Protein AF-A0A7C4RJ41-F1 (afdb_monomer)

Secondary structure (DSSP, 8-state):
---------PPPHHHHHHH-GGGGT-SSHHHHHHHHHHHHHHHHHHHHHTSTT-----EEEEEE-SSSEEEEEE--S----GGG--

Structure (mmCIF, N/CA/C/O backbone):
data_AF-A0A7C4RJ41-F1
#
_entry.id   AF-A0A7C4RJ41-F1
#
loop_
_atom_site.group_PDB
_atom_site.id
_atom_site.type_symbol
_atom_site.label_atom_id
_atom_site.label_alt_id
_atom_site.label_comp_id
_atom_site.label_asym_id
_atom_site.label_entity_id
_atom_site.label_seq_id
_atom_site.pdbx_PDB_ins_code
_atom_site.Cartn_x
_atom_site.Cartn_y
_atom_site.Cartn_z
_atom_site.occupancy
_atom_site.B_iso_or_equiv
_atom_site.auth_seq_id
_atom_site.auth_comp_id
_atom_site.auth_asym_id
_atom_site.auth_atom_id
_atom_site.pdbx_PDB_model_num
ATOM 1 N N . MET A 1 1 ? 12.516 8.394 50.326 1.00 53.31 1 MET A N 1
ATOM 2 C CA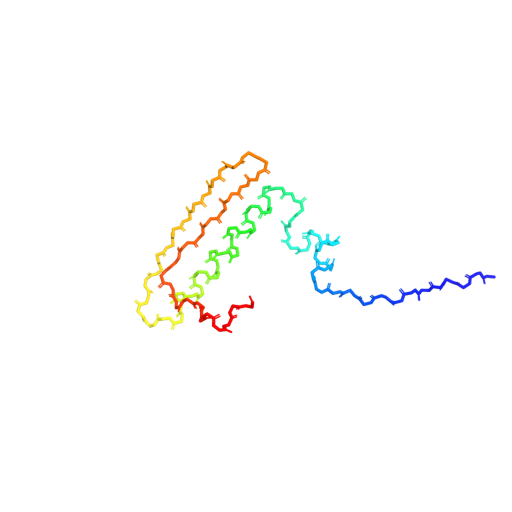 . MET A 1 1 ? 12.123 8.783 48.958 1.00 53.31 1 MET A CA 1
ATOM 3 C C . MET A 1 1 ? 12.429 7.582 48.095 1.00 53.31 1 MET A C 1
ATOM 5 O O . MET A 1 1 ? 13.571 7.151 48.094 1.00 53.31 1 MET A O 1
ATOM 9 N N . GLU A 1 2 ? 11.403 6.959 47.532 1.00 60.94 2 GLU A N 1
ATOM 10 C CA . GLU A 1 2 ? 11.536 5.731 46.747 1.00 60.94 2 GLU A CA 1
ATOM 11 C C . GLU A 1 2 ? 12.064 6.106 45.359 1.00 60.94 2 GLU A C 1
ATOM 13 O O . GLU A 1 2 ? 11.449 6.910 44.657 1.00 60.94 2 GLU A O 1
ATOM 18 N N . GLU A 1 3 ? 13.257 5.621 45.012 1.00 62.22 3 GLU A N 1
ATOM 19 C CA . GLU A 1 3 ? 13.854 5.869 43.703 1.00 62.22 3 GLU A CA 1
ATOM 20 C C . GLU A 1 3 ? 13.017 5.160 42.637 1.00 62.22 3 GLU A C 1
ATOM 22 O O . GLU A 1 3 ? 12.877 3.935 42.640 1.00 62.22 3 GLU A O 1
ATOM 27 N N . ALA A 1 4 ? 12.435 5.937 41.722 1.00 63.97 4 ALA A N 1
ATOM 28 C CA . ALA A 1 4 ? 11.733 5.395 40.573 1.00 63.97 4 ALA A CA 1
ATOM 29 C C . ALA A 1 4 ? 12.730 4.601 39.719 1.00 63.97 4 ALA A C 1
ATOM 31 O O . ALA A 1 4 ? 13.615 5.163 39.075 1.00 63.97 4 ALA A O 1
ATOM 32 N N . ASN A 1 5 ? 12.591 3.278 39.735 1.00 69.25 5 ASN A N 1
ATOM 33 C CA . ASN A 1 5 ? 13.414 2.365 38.958 1.00 69.25 5 ASN A CA 1
ATOM 34 C C . ASN A 1 5 ? 12.989 2.446 37.480 1.00 69.25 5 ASN A C 1
ATOM 36 O O . ASN A 1 5 ? 12.111 1.711 37.022 1.00 69.25 5 ASN A O 1
ATOM 40 N N . VAL A 1 6 ? 13.548 3.416 36.750 1.00 75.38 6 VAL A N 1
ATOM 41 C CA . VAL A 1 6 ? 13.263 3.622 35.326 1.00 75.38 6 VAL A CA 1
ATOM 42 C C . VAL A 1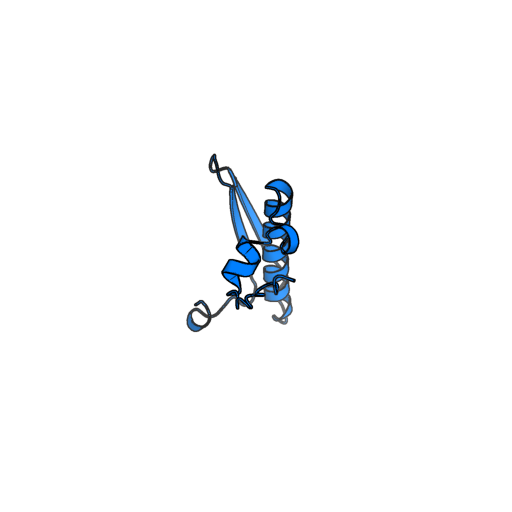 6 ? 13.960 2.524 34.527 1.00 75.38 6 VAL A C 1
ATOM 44 O O . VAL A 1 6 ? 15.184 2.486 34.427 1.00 75.38 6 VAL A O 1
ATOM 47 N N . ARG A 1 7 ? 13.171 1.616 33.947 1.00 73.25 7 ARG A N 1
ATOM 48 C CA . ARG A 1 7 ? 13.672 0.583 33.036 1.00 73.25 7 ARG A CA 1
ATOM 49 C C . ARG A 1 7 ? 13.682 1.113 31.608 1.00 73.25 7 ARG A C 1
ATOM 51 O O . ARG A 1 7 ? 12.628 1.420 31.057 1.00 73.25 7 ARG A O 1
ATOM 58 N N . PHE A 1 8 ? 14.864 1.168 31.007 1.00 75.00 8 PHE A N 1
ATOM 59 C CA . PHE A 1 8 ? 15.018 1.407 29.577 1.00 75.00 8 PHE A CA 1
ATOM 60 C C . PHE A 1 8 ? 14.789 0.088 28.839 1.00 75.00 8 PHE A C 1
ATOM 62 O O . PHE A 1 8 ? 15.478 -0.898 29.095 1.00 75.00 8 PHE A O 1
ATOM 69 N N . LEU A 1 9 ? 13.781 0.061 27.971 1.00 76.62 9 LEU A N 1
ATOM 70 C CA . LEU A 1 9 ? 13.453 -1.083 27.127 1.00 76.62 9 LEU A CA 1
ATOM 71 C C . LEU A 1 9 ? 13.666 -0.671 25.674 1.00 76.62 9 LEU A C 1
ATOM 73 O O . LEU A 1 9 ? 13.084 0.314 25.221 1.00 76.62 9 LEU A O 1
ATOM 77 N N . GLU A 1 10 ? 14.493 -1.423 24.959 1.00 81.06 10 GLU A N 1
ATOM 78 C CA . GLU A 1 10 ? 14.633 -1.281 23.515 1.00 81.06 10 GLU A CA 1
ATOM 79 C C . GLU A 1 10 ? 13.488 -2.047 22.846 1.00 81.06 10 GLU A C 1
ATOM 81 O O . GLU A 1 10 ? 13.273 -3.228 23.122 1.00 81.06 10 GLU A O 1
ATOM 86 N N . LEU A 1 11 ? 12.701 -1.354 22.024 1.00 79.75 11 LEU A N 1
ATOM 87 C CA . LEU A 1 11 ? 11.568 -1.942 21.314 1.00 79.75 11 LEU A CA 1
ATOM 88 C C . LEU A 1 11 ? 11.953 -2.166 19.856 1.00 79.75 11 LEU A C 1
ATOM 90 O O . LEU A 1 11 ? 12.455 -1.255 19.198 1.00 79.75 11 LEU A O 1
ATOM 94 N N . GLY A 1 12 ? 11.654 -3.355 19.336 1.00 86.19 12 GLY A N 1
ATOM 95 C CA . GLY A 1 12 ? 11.777 -3.622 17.907 1.00 86.19 12 GLY A CA 1
ATOM 96 C C . GLY A 1 12 ? 10.802 -2.765 17.095 1.00 86.19 12 GLY A C 1
ATOM 97 O O . GLY A 1 12 ? 9.713 -2.427 17.566 1.00 86.19 12 GLY A O 1
ATOM 98 N N . VAL A 1 13 ? 11.164 -2.452 15.847 1.00 82.81 13 VAL A N 1
ATOM 99 C CA . VAL A 1 13 ? 10.342 -1.622 14.945 1.00 82.81 13 VAL A CA 1
ATOM 100 C C . VAL A 1 13 ? 8.890 -2.129 14.835 1.00 82.81 13 VAL A C 1
ATOM 102 O O . VAL A 1 13 ? 7.978 -1.321 15.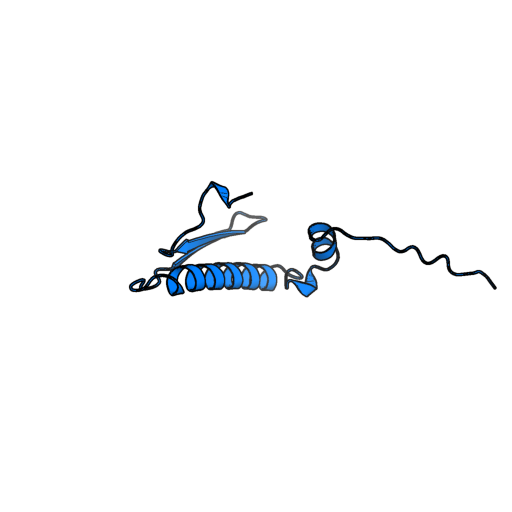022 1.00 82.81 13 VAL A O 1
ATOM 105 N N . PRO A 1 14 ? 8.613 -3.438 14.643 1.00 83.38 14 PRO A N 1
ATOM 106 C CA . PRO A 1 14 ? 7.233 -3.925 14.576 1.00 83.38 14 PRO A CA 1
ATOM 107 C C . PRO A 1 14 ? 6.465 -3.731 15.890 1.00 83.38 14 PRO A C 1
ATOM 109 O O . PRO A 1 14 ? 5.297 -3.339 15.881 1.00 83.38 14 PRO A O 1
ATOM 112 N N . GLU A 1 15 ? 7.121 -3.966 17.029 1.00 85.06 15 GLU A N 1
ATOM 113 C CA . GLU A 1 15 ? 6.515 -3.816 18.356 1.00 85.06 15 GLU A CA 1
ATOM 114 C C . GLU A 1 15 ? 6.182 -2.348 18.652 1.00 85.06 15 GLU A C 1
ATOM 116 O O . GLU A 1 15 ? 5.126 -2.042 19.213 1.00 85.06 15 GLU A O 1
ATOM 121 N N . HIS A 1 16 ? 7.040 -1.426 18.211 1.00 85.56 16 HIS A N 1
ATOM 122 C CA . HIS A 1 16 ? 6.799 0.004 18.331 1.00 85.56 16 HIS A CA 1
ATOM 123 C C . HIS A 1 16 ? 5.503 0.424 17.619 1.00 85.56 16 HIS A C 1
ATOM 125 O O . HIS A 1 16 ? 4.658 1.083 18.232 1.00 85.56 16 HIS A O 1
ATOM 131 N N . PHE A 1 17 ? 5.297 -0.004 16.369 1.00 83.62 17 PHE A N 1
ATOM 132 C CA . PHE A 1 17 ? 4.084 0.321 15.606 1.00 83.62 17 PHE A CA 1
ATOM 133 C C . PHE A 1 17 ? 2.831 -0.388 16.127 1.00 83.62 17 PHE A C 1
ATOM 135 O O . PHE A 1 17 ? 1.749 0.202 16.130 1.00 83.62 17 PHE A O 1
ATOM 142 N N . GLN A 1 18 ? 2.957 -1.620 16.630 1.00 82.94 18 GLN A N 1
ATOM 143 C CA . GLN A 1 18 ? 1.834 -2.320 17.261 1.00 82.94 18 GLN A CA 1
ATOM 144 C C . GLN A 1 18 ? 1.326 -1.589 18.507 1.00 82.94 18 GLN A C 1
ATOM 146 O O . GLN A 1 18 ? 0.112 -1.497 18.708 1.00 82.94 18 GLN A O 1
ATOM 151 N N . ARG A 1 19 ? 2.241 -1.044 19.322 1.00 84.12 19 ARG A N 1
ATOM 152 C CA . ARG A 1 19 ? 1.897 -0.259 20.517 1.00 84.12 19 ARG A CA 1
ATOM 153 C C . ARG A 1 19 ? 1.377 1.142 20.179 1.00 84.12 19 ARG A C 1
ATOM 155 O O . ARG A 1 19 ? 0.561 1.668 20.929 1.00 84.12 19 ARG A O 1
ATOM 162 N N . HIS A 1 20 ? 1.783 1.720 19.046 1.00 84.56 20 HIS A N 1
ATOM 163 C CA . HIS A 1 20 ? 1.481 3.109 18.679 1.00 84.56 20 HIS A CA 1
ATOM 164 C C . HIS A 1 20 ? 0.829 3.243 17.293 1.00 84.56 20 HIS A C 1
ATOM 166 O O . HIS A 1 20 ? 1.274 4.019 16.448 1.00 84.56 20 HIS A O 1
ATOM 172 N N . LYS A 1 21 ? -0.281 2.530 17.062 1.00 83.38 21 LYS A N 1
ATOM 173 C CA . LYS A 1 21 ? -0.991 2.494 15.764 1.00 83.38 21 LYS A CA 1
ATOM 174 C C . LYS A 1 21 ? -1.360 3.867 15.187 1.00 83.38 21 LYS A C 1
ATOM 176 O O . LYS A 1 21 ? -1.406 4.029 13.972 1.00 83.38 21 LYS A O 1
ATOM 181 N N . GLN A 1 22 ? -1.608 4.856 16.046 1.00 83.62 22 GLN A N 1
ATOM 182 C CA . GLN A 1 22 ? -1.948 6.225 15.641 1.00 83.62 22 GLN A CA 1
ATOM 183 C C . GLN A 1 22 ? -0.838 6.903 14.830 1.00 83.62 22 GLN A C 1
ATOM 185 O O . GLN A 1 22 ? -1.153 7.659 13.913 1.00 83.62 22 GLN A O 1
ATOM 190 N N . LEU A 1 23 ? 0.435 6.604 15.126 1.00 84.06 23 LEU A N 1
ATOM 191 C CA . LEU A 1 23 ? 1.584 7.188 14.423 1.00 84.06 23 LEU A CA 1
ATOM 192 C C . LEU A 1 23 ? 1.601 6.809 12.939 1.00 84.06 23 LEU A C 1
ATOM 194 O O . LEU A 1 23 ? 2.002 7.615 12.110 1.00 84.06 23 LEU A O 1
ATOM 198 N N . ALA A 1 24 ? 1.110 5.613 12.611 1.00 81.00 24 ALA A N 1
ATOM 199 C CA . ALA A 1 24 ? 0.996 5.112 11.244 1.00 81.00 24 ALA A CA 1
ATOM 200 C C . ALA A 1 24 ? -0.416 5.289 10.652 1.00 81.00 24 ALA A C 1
ATOM 202 O O . ALA A 1 24 ? -0.723 4.714 9.617 1.00 81.00 24 ALA A O 1
ATOM 203 N N . GLY A 1 25 ? -1.317 6.020 11.322 1.00 82.25 25 GLY A N 1
ATOM 204 C CA . GLY A 1 25 ? -2.694 6.206 10.847 1.00 82.25 25 GLY A CA 1
ATOM 205 C C . GLY A 1 25 ? -3.575 4.947 10.878 1.00 82.25 25 GLY A C 1
ATOM 206 O O . GLY A 1 25 ? -4.600 4.903 10.202 1.00 82.25 25 GLY A O 1
ATOM 207 N N . LEU A 1 26 ? -3.212 3.940 11.680 1.00 87.56 26 LEU A N 1
ATOM 208 C CA . LEU A 1 26 ? -3.899 2.642 11.776 1.00 87.56 26 LEU A CA 1
ATOM 209 C C . LEU A 1 26 ? -4.861 2.559 12.976 1.00 87.56 26 LEU A C 1
ATOM 211 O O . LEU A 1 26 ? -5.149 1.479 13.494 1.00 87.56 26 LEU A O 1
ATOM 215 N N . ASP A 1 27 ? -5.315 3.707 13.476 1.00 86.00 27 ASP A N 1
ATOM 216 C CA . ASP A 1 27 ? -6.077 3.829 14.721 1.00 86.00 27 ASP A CA 1
ATOM 217 C C . ASP A 1 27 ? -7.577 3.539 14.586 1.00 86.00 27 ASP A C 1
ATOM 219 O O . ASP A 1 27 ? -8.222 3.192 15.574 1.00 86.00 27 ASP A O 1
ATOM 223 N N . ASN A 1 28 ? -8.130 3.619 13.374 1.00 90.00 28 ASN A N 1
ATOM 224 C CA . ASN A 1 28 ? -9.507 3.222 13.087 1.00 90.00 28 ASN A CA 1
ATOM 225 C C . ASN A 1 28 ? -9.628 2.605 11.681 1.00 90.00 28 ASN A C 1
ATOM 227 O O . ASN A 1 28 ? -8.817 2.933 10.817 1.00 90.00 28 ASN A O 1
ATOM 231 N N . PRO A 1 29 ? -10.634 1.747 11.415 1.00 87.75 29 PRO A N 1
ATOM 232 C CA . PRO A 1 29 ? -10.716 0.999 10.158 1.00 87.75 29 PRO A CA 1
ATOM 233 C C . PRO A 1 29 ? -10.786 1.870 8.899 1.00 87.75 29 PRO A C 1
ATOM 235 O O . PRO A 1 29 ? -10.177 1.529 7.890 1.00 87.75 29 PRO A O 1
ATOM 238 N N . ALA A 1 30 ? -11.493 3.003 8.954 1.00 90.12 30 ALA A N 1
ATOM 239 C CA . ALA A 1 30 ? -11.637 3.893 7.803 1.00 90.12 30 ALA A CA 1
ATOM 240 C C . ALA A 1 30 ? -10.305 4.572 7.452 1.00 90.12 30 ALA A C 1
ATOM 242 O O . ALA A 1 30 ? -9.868 4.537 6.303 1.00 90.12 30 ALA A O 1
ATOM 243 N N . LYS A 1 31 ? -9.626 5.138 8.455 1.00 92.44 31 LYS A N 1
ATOM 244 C CA . LYS A 1 31 ? -8.316 5.773 8.274 1.00 92.44 31 LYS A CA 1
ATOM 245 C C . LYS A 1 31 ? -7.222 4.758 7.952 1.00 92.44 31 LYS A C 1
ATOM 247 O O . LYS A 1 31 ? -6.364 5.061 7.130 1.00 92.44 31 LYS A O 1
ATOM 252 N N . ALA A 1 32 ? -7.288 3.561 8.532 1.00 92.50 32 ALA A N 1
ATOM 253 C CA . ALA A 1 32 ? -6.383 2.467 8.206 1.00 92.50 32 ALA A CA 1
ATOM 254 C C . ALA A 1 32 ? -6.531 2.071 6.732 1.00 92.50 32 ALA A C 1
ATOM 256 O O . ALA A 1 32 ? -5.537 2.044 6.021 1.00 92.50 32 ALA A O 1
ATOM 257 N N . GLY A 1 33 ? -7.765 1.870 6.251 1.00 94.19 33 GLY A N 1
ATOM 258 C CA . GLY A 1 33 ? -8.027 1.570 4.842 1.00 94.19 33 GLY A CA 1
ATOM 259 C C . GLY A 1 33 ? -7.539 2.672 3.898 1.00 94.19 33 GLY A C 1
ATOM 260 O O . GLY A 1 33 ? -6.846 2.376 2.928 1.00 94.19 33 GLY A O 1
ATOM 261 N N . TYR A 1 34 ? -7.833 3.941 4.210 1.00 94.44 34 TYR A N 1
ATOM 262 C CA . TYR A 1 34 ? -7.319 5.087 3.449 1.00 94.44 34 TYR A CA 1
ATOM 263 C C . TYR A 1 34 ? -5.788 5.110 3.412 1.00 94.44 34 TYR A C 1
ATOM 265 O O . TYR A 1 34 ? -5.209 5.226 2.337 1.00 94.44 34 TYR A O 1
ATOM 273 N N . THR A 1 35 ? -5.142 4.969 4.573 1.00 95.25 35 THR A N 1
ATOM 274 C CA . THR A 1 35 ? -3.678 4.980 4.680 1.00 95.25 35 THR A CA 1
ATOM 275 C C . THR A 1 35 ? -3.082 3.836 3.868 1.00 95.25 35 THR A C 1
ATOM 277 O O . THR A 1 35 ? -2.214 4.078 3.047 1.00 95.25 35 THR A O 1
ATOM 280 N N . THR A 1 36 ? -3.601 2.613 4.001 1.00 95.75 36 THR A N 1
ATOM 281 C CA . THR A 1 36 ? -3.127 1.460 3.224 1.00 95.75 36 THR A CA 1
ATOM 282 C C . THR A 1 36 ? -3.218 1.700 1.719 1.00 95.75 36 THR A C 1
ATOM 284 O O . THR A 1 36 ? -2.248 1.447 1.014 1.00 95.75 36 THR A O 1
ATOM 287 N N . ILE A 1 37 ? -4.349 2.203 1.216 1.00 97.19 37 ILE A N 1
ATOM 288 C CA . ILE A 1 37 ? -4.495 2.485 -0.220 1.00 97.19 37 ILE A CA 1
ATOM 289 C C . ILE A 1 37 ? -3.531 3.592 -0.650 1.00 97.19 37 ILE A C 1
ATOM 291 O O . ILE A 1 37 ? -2.878 3.441 -1.677 1.00 97.19 37 ILE A O 1
ATOM 295 N N . ARG A 1 38 ? -3.421 4.679 0.126 1.00 97.00 38 ARG A N 1
ATOM 296 C CA . ARG A 1 38 ? -2.530 5.801 -0.188 1.00 97.00 38 ARG A CA 1
ATOM 297 C C . ARG A 1 38 ? -1.083 5.335 -0.335 1.00 97.00 38 ARG A C 1
ATOM 299 O O . ARG A 1 38 ? -0.504 5.566 -1.385 1.00 97.00 38 ARG A O 1
ATOM 306 N N . GLU A 1 39 ? -0.550 4.636 0.663 1.00 97.00 39 GLU A N 1
ATOM 307 C CA . GLU A 1 39 ? 0.851 4.188 0.662 1.00 97.00 39 GLU A CA 1
ATOM 308 C C . GLU A 1 39 ? 1.130 3.207 -0.490 1.00 97.00 39 GLU A C 1
ATOM 310 O O . GLU A 1 39 ? 2.166 3.282 -1.142 1.00 97.00 39 GLU A O 1
ATOM 315 N N . LEU A 1 40 ? 0.192 2.296 -0.789 1.00 97.25 40 LEU A N 1
ATOM 316 C CA . LEU A 1 40 ? 0.338 1.376 -1.923 1.00 97.25 40 LEU A CA 1
ATOM 317 C C . LEU A 1 40 ? 0.340 2.114 -3.269 1.00 97.25 40 LEU A C 1
ATOM 319 O O . LEU A 1 40 ? 1.105 1.753 -4.159 1.00 97.25 40 LEU A O 1
ATOM 323 N N . VAL A 1 41 ? -0.503 3.138 -3.424 1.00 97.31 41 VAL A N 1
ATOM 324 C CA . VAL A 1 41 ? -0.561 3.951 -4.648 1.00 97.31 41 VAL A CA 1
ATOM 325 C C . VAL A 1 41 ? 0.667 4.853 -4.780 1.00 97.31 41 VAL A C 1
ATOM 327 O O . VAL A 1 41 ? 1.183 4.983 -5.884 1.00 97.31 41 VAL A O 1
ATOM 330 N N . GLU A 1 42 ? 1.150 5.448 -3.687 1.00 96.88 42 GLU A N 1
ATOM 331 C CA . GLU A 1 42 ? 2.394 6.232 -3.664 1.00 96.88 42 GLU A CA 1
ATOM 332 C C . GLU A 1 42 ? 3.574 5.363 -4.123 1.00 96.88 42 GLU A C 1
ATOM 334 O O . GLU A 1 42 ? 4.248 5.716 -5.087 1.00 96.88 42 GLU A O 1
ATOM 339 N N . ASN A 1 43 ? 3.718 4.156 -3.564 1.00 95.50 43 ASN A N 1
ATOM 340 C CA . ASN A 1 43 ? 4.750 3.206 -3.989 1.00 95.50 43 ASN A CA 1
ATOM 341 C C . ASN A 1 43 ? 4.621 2.791 -5.466 1.00 95.50 43 ASN A C 1
ATOM 343 O O . ASN A 1 43 ? 5.623 2.684 -6.170 1.00 95.50 43 ASN A O 1
ATOM 347 N N . ALA A 1 44 ? 3.398 2.559 -5.951 1.00 95.81 44 ALA A N 1
ATOM 348 C CA . ALA A 1 44 ? 3.148 2.235 -7.356 1.00 95.81 44 ALA A CA 1
ATOM 349 C C . ALA A 1 44 ? 3.545 3.384 -8.302 1.00 95.81 44 ALA A C 1
ATOM 351 O O . ALA A 1 44 ? 4.111 3.151 -9.373 1.00 95.81 44 ALA A O 1
ATOM 352 N N . LEU A 1 45 ? 3.262 4.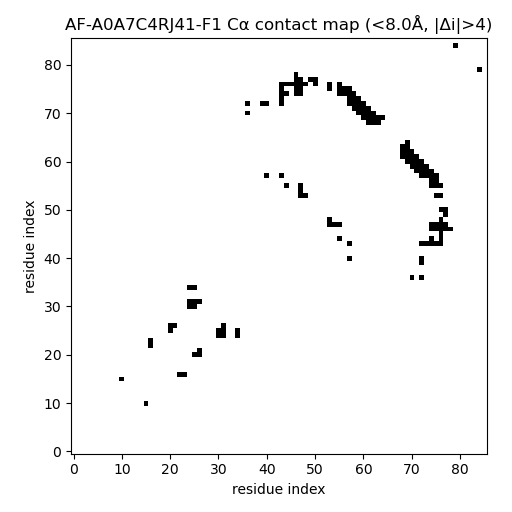632 -7.914 1.00 95.62 45 LEU A N 1
ATOM 353 C CA . LEU A 1 45 ? 3.635 5.821 -8.682 1.00 95.62 45 LEU A CA 1
ATOM 354 C C . LEU A 1 45 ? 5.154 6.025 -8.704 1.00 95.62 45 LEU A C 1
ATOM 356 O O . LEU A 1 45 ? 5.709 6.224 -9.787 1.00 95.62 45 LEU A O 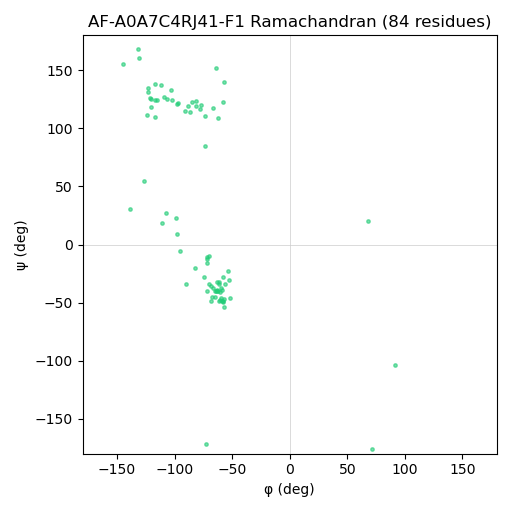1
ATOM 360 N N . ASP A 1 46 ? 5.823 5.884 -7.560 1.00 94.81 46 ASP A N 1
ATOM 361 C CA . ASP A 1 46 ? 7.289 5.924 -7.461 1.00 94.81 46 ASP A CA 1
ATOM 362 C C . ASP A 1 46 ? 7.925 4.823 -8.331 1.00 94.81 46 ASP A C 1
ATOM 364 O O . ASP A 1 46 ? 8.904 5.049 -9.051 1.00 94.81 46 ASP A O 1
ATOM 368 N N . GLY A 1 47 ? 7.299 3.641 -8.350 1.00 93.25 47 GLY A N 1
ATOM 369 C CA . GLY A 1 47 ? 7.637 2.521 -9.228 1.00 93.25 47 GLY A CA 1
ATOM 370 C C . GLY A 1 47 ? 7.571 2.851 -10.722 1.00 93.25 47 GLY A C 1
ATOM 371 O O . GLY A 1 47 ? 8.287 2.262 -11.535 1.00 93.25 47 GLY A O 1
ATOM 372 N N . CYS A 1 48 ? 6.740 3.810 -11.116 1.00 93.94 48 CYS A N 1
ATOM 373 C CA . CYS A 1 48 ? 6.632 4.246 -12.503 1.00 93.94 48 CYS A CA 1
ATOM 374 C C . CYS A 1 48 ? 7.599 5.392 -12.833 1.00 93.94 48 CYS A C 1
ATOM 376 O O . CYS A 1 48 ? 8.118 5.438 -13.949 1.00 93.94 48 CYS A O 1
ATOM 378 N N . GLU A 1 49 ? 7.871 6.297 -11.888 1.00 92.31 49 GLU A N 1
ATOM 379 C CA . GLU A 1 49 ? 8.691 7.499 -12.114 1.00 92.31 49 GLU A CA 1
ATOM 380 C C . GLU A 1 49 ? 10.133 7.174 -12.541 1.00 92.31 49 GLU A C 1
ATOM 382 O O . GLU A 1 49 ? 10.728 7.881 -13.357 1.00 92.31 49 GLU A O 1
ATOM 387 N N . LEU A 1 50 ? 10.689 6.058 -12.062 1.00 85.88 50 LEU A N 1
ATOM 388 C CA . LEU A 1 50 ? 12.054 5.638 -12.404 1.00 85.88 50 LEU A CA 1
ATOM 389 C C . LEU A 1 50 ? 12.209 5.137 -13.853 1.00 85.88 50 LEU A C 1
ATOM 391 O O . LEU A 1 50 ? 13.332 4.983 -14.347 1.00 85.88 50 LEU A O 1
ATOM 395 N N . LEU A 1 51 ? 11.106 4.896 -14.565 1.00 88.00 51 LEU A N 1
ATOM 396 C CA . LEU A 1 51 ? 11.105 4.397 -15.936 1.00 88.00 51 LEU A CA 1
ATOM 397 C C . LEU A 1 51 ? 10.935 5.549 -16.938 1.00 88.00 51 LEU A C 1
ATOM 399 O O . LEU A 1 51 ? 9.907 6.216 -16.980 1.00 88.00 51 LEU A O 1
ATOM 403 N N . ARG A 1 52 ? 11.908 5.723 -17.847 1.00 81.31 52 ARG A N 1
ATOM 404 C CA . ARG A 1 52 ? 11.940 6.836 -18.827 1.00 81.31 52 ARG A CA 1
ATOM 405 C C . ARG A 1 52 ? 10.684 7.005 -19.697 1.00 81.31 52 ARG A C 1
ATOM 407 O O . ARG A 1 52 ? 10.493 8.090 -20.228 1.00 81.31 52 ARG A O 1
ATOM 414 N N . ASN A 1 53 ? 9.882 5.957 -19.886 1.00 84.94 53 ASN A N 1
ATOM 415 C CA . ASN A 1 53 ? 8.678 5.966 -20.725 1.00 84.94 53 ASN A CA 1
ATOM 416 C C . ASN A 1 53 ? 7.505 5.209 -20.074 1.00 84.94 53 ASN A C 1
ATOM 418 O O . ASN A 1 53 ? 6.698 4.609 -20.785 1.00 84.94 53 ASN A O 1
ATOM 422 N N . CYS A 1 54 ? 7.414 5.185 -18.741 1.00 89.19 54 CYS A N 1
ATOM 423 C CA . CYS A 1 54 ? 6.252 4.587 -18.089 1.00 89.19 54 CYS A CA 1
ATOM 424 C C . CYS A 1 54 ? 5.112 5.602 -17.987 1.00 89.19 54 CYS A C 1
ATOM 426 O O . CYS A 1 54 ? 5.258 6.675 -17.404 1.00 89.19 54 CYS A O 1
ATOM 428 N N . ARG A 1 55 ? 3.959 5.251 -18.560 1.00 94.00 55 ARG A N 1
ATOM 429 C CA . ARG A 1 55 ? 2.687 5.885 -18.223 1.00 94.00 55 ARG A CA 1
ATOM 430 C C . ARG A 1 55 ? 2.081 5.054 -17.090 1.00 94.00 55 ARG A C 1
ATOM 432 O O . ARG A 1 55 ? 1.751 3.902 -17.368 1.00 94.00 55 ARG A O 1
ATOM 439 N N . PRO A 1 56 ? 1.917 5.605 -15.873 1.00 95.19 56 PRO A N 1
ATOM 440 C CA . PRO A 1 56 ? 1.381 4.838 -14.759 1.00 95.19 56 PRO A CA 1
ATOM 441 C C . PRO A 1 56 ? -0.008 4.284 -15.082 1.00 95.19 56 PRO A C 1
ATOM 443 O O . PRO A 1 56 ? -0.933 5.038 -15.402 1.00 95.19 56 PRO A O 1
ATOM 446 N N . GLU A 1 57 ? -0.142 2.968 -14.993 1.00 96.19 57 GLU A N 1
ATOM 447 C CA . GLU A 1 57 ? -1.407 2.244 -15.035 1.00 96.19 57 GLU A CA 1
ATOM 448 C C . GLU A 1 57 ? -1.575 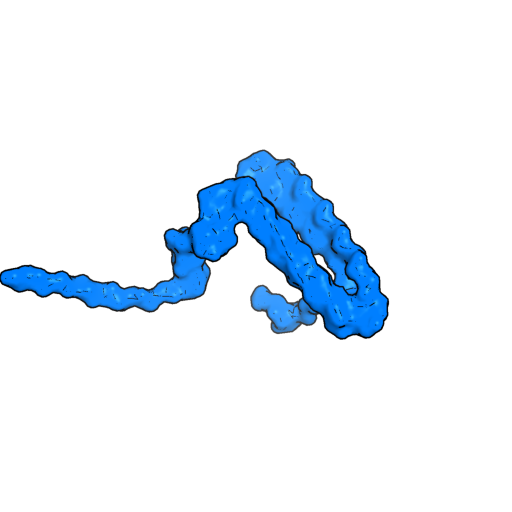1.551 -13.691 1.00 96.19 57 GLU A C 1
ATOM 450 O O . GLU A 1 57 ? -0.833 0.627 -13.376 1.00 96.19 57 GLU A O 1
ATOM 455 N N . ILE A 1 58 ? -2.524 2.032 -12.887 1.00 96.69 58 ILE A N 1
ATOM 456 C CA . ILE A 1 58 ? -2.742 1.539 -11.527 1.00 96.69 58 ILE A CA 1
ATOM 457 C C . ILE A 1 58 ? -4.166 0.998 -11.418 1.00 96.69 58 ILE A C 1
ATOM 459 O O . ILE A 1 58 ? -5.140 1.735 -11.586 1.00 96.69 58 ILE A O 1
ATOM 463 N N 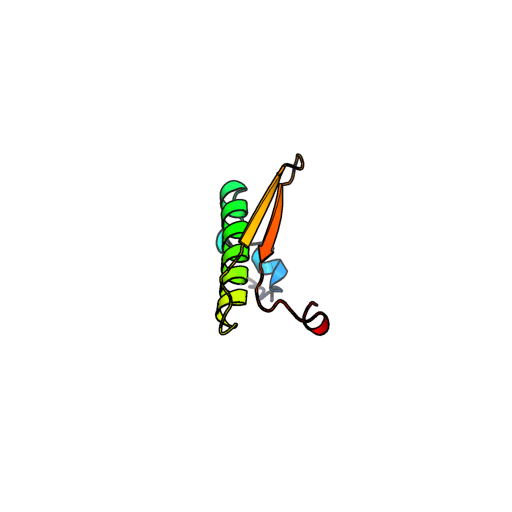. GLU A 1 59 ? -4.282 -0.293 -11.121 1.00 98.06 59 GLU A N 1
ATOM 464 C CA . GLU A 1 59 ? -5.545 -0.971 -10.832 1.00 98.06 59 GLU A CA 1
ATOM 465 C C . GLU A 1 59 ? -5.675 -1.154 -9.319 1.00 98.06 59 GLU A C 1
ATOM 467 O O . GLU A 1 59 ? -4.808 -1.751 -8.681 1.00 98.06 59 GLU A O 1
ATOM 472 N N . ILE A 1 60 ? -6.772 -0.659 -8.744 1.00 98.00 60 ILE A N 1
ATOM 473 C CA . ILE A 1 60 ? -7.063 -0.783 -7.314 1.00 98.00 60 ILE A CA 1
ATOM 474 C C . ILE A 1 60 ? -8.332 -1.611 -7.153 1.00 98.00 60 ILE A C 1
ATOM 476 O O . ILE A 1 60 ? -9.387 -1.238 -7.672 1.00 98.00 60 ILE A O 1
ATOM 480 N N . SER A 1 61 ? -8.256 -2.698 -6.388 1.00 97.81 61 SER A N 1
ATOM 481 C CA . SER A 1 61 ? -9.426 -3.485 -6.003 1.00 97.81 61 SER A CA 1
ATOM 482 C C . SER A 1 61 ? -9.541 -3.598 -4.487 1.00 97.81 61 SER A C 1
ATOM 484 O O . SER A 1 61 ? -8.570 -3.862 -3.776 1.00 97.81 61 SER A O 1
ATOM 486 N N . VAL A 1 62 ? -10.761 -3.400 -3.987 1.00 96.88 62 VAL A N 1
ATOM 487 C CA . VAL A 1 62 ? -11.097 -3.529 -2.567 1.00 96.88 62 VAL A CA 1
ATOM 488 C C . VAL A 1 62 ? -12.237 -4.529 -2.433 1.00 96.88 62 VAL A C 1
ATOM 490 O O . VAL A 1 62 ? -13.364 -4.266 -2.848 1.00 96.88 62 VAL A O 1
ATOM 493 N N . GLU A 1 63 ? -11.940 -5.684 -1.851 1.00 97.25 63 GLU A N 1
ATOM 494 C CA . GLU A 1 63 ? -12.890 -6.777 -1.653 1.00 97.25 63 GLU A CA 1
ATOM 495 C C . GLU A 1 63 ? -13.286 -6.855 -0.176 1.00 97.25 63 GLU A C 1
ATOM 497 O O . GLU A 1 63 ? -12.434 -6.977 0.708 1.00 97.25 63 GLU A O 1
ATOM 502 N N . ASN A 1 64 ? -14.590 -6.808 0.108 1.00 95.50 64 ASN A N 1
ATOM 503 C CA . ASN A 1 64 ? -15.106 -7.080 1.447 1.00 95.50 64 ASN A CA 1
ATOM 504 C C . ASN A 1 64 ? -15.101 -8.595 1.691 1.00 95.50 64 ASN A C 1
ATOM 506 O O . ASN A 1 64 ? -15.752 -9.352 0.973 1.00 95.50 64 ASN A O 1
ATOM 510 N N . MET A 1 65 ? -14.372 -9.024 2.718 1.00 95.94 65 MET A N 1
ATOM 511 C CA . MET A 1 65 ? -14.195 -10.427 3.096 1.00 95.94 65 MET A CA 1
ATOM 512 C C . MET A 1 65 ? -14.898 -10.765 4.420 1.00 95.94 65 MET A C 1
ATOM 514 O O . MET A 1 65 ? -14.573 -11.768 5.050 1.00 95.94 65 MET A O 1
ATOM 518 N N . GLY A 1 66 ? -15.849 -9.935 4.861 1.00 94.50 66 GLY A N 1
ATOM 519 C CA . GLY A 1 66 ? -16.546 -10.037 6.142 1.00 94.50 66 GLY A CA 1
ATOM 520 C C . GLY A 1 66 ? -15.830 -9.224 7.226 1.00 94.50 66 GLY A C 1
ATOM 521 O O . GLY A 1 66 ? -15.950 -7.999 7.232 1.00 94.50 66 GLY A O 1
ATOM 522 N N . PRO A 1 67 ? -15.083 -9.857 8.152 1.00 92.62 67 PRO A N 1
ATOM 523 C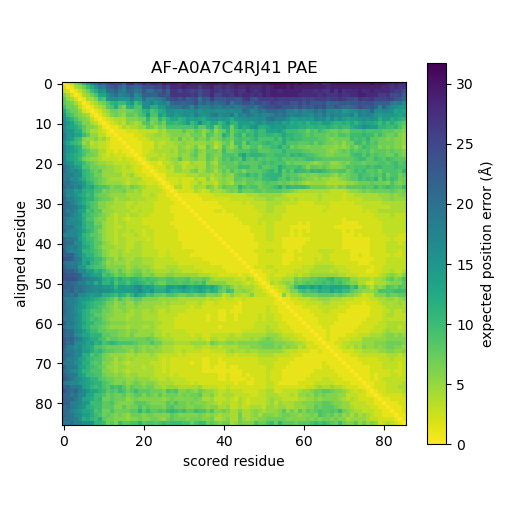 CA . PRO A 1 67 ? -14.338 -9.133 9.186 1.00 92.62 67 PRO A CA 1
ATOM 524 C C . PRO A 1 67 ? -13.111 -8.370 8.657 1.00 92.62 67 PRO A C 1
ATOM 526 O O . PRO A 1 67 ? -12.527 -7.578 9.394 1.00 92.62 67 PRO A O 1
ATOM 529 N N . TYR A 1 68 ? -12.713 -8.603 7.403 1.00 92.88 68 TYR A N 1
ATOM 530 C CA . TYR A 1 68 ? -11.528 -8.012 6.786 1.00 92.88 68 TYR A CA 1
ATOM 531 C C . TYR A 1 68 ? -11.849 -7.424 5.413 1.00 92.88 68 TYR A C 1
ATOM 533 O O . TYR A 1 68 ? -12.822 -7.812 4.767 1.00 92.88 68 TYR A O 1
ATOM 541 N N . TYR A 1 69 ? -10.977 -6.534 4.948 1.00 93.75 69 TYR A N 1
ATOM 542 C CA . TYR A 1 69 ? -10.928 -6.094 3.559 1.00 93.75 69 TYR A CA 1
ATOM 543 C C . TYR A 1 69 ? -9.642 -6.609 2.923 1.00 93.75 69 TYR A C 1
ATOM 545 O O . TYR A 1 69 ? -8.578 -6.534 3.539 1.00 93.75 69 TYR A O 1
ATOM 553 N N . ARG A 1 70 ? -9.732 -7.115 1.693 1.00 96.19 70 ARG A N 1
ATOM 554 C CA . ARG A 1 70 ? -8.561 -7.369 0.853 1.00 96.19 70 ARG A CA 1
ATOM 555 C C . ARG A 1 70 ? -8.386 -6.178 -0.079 1.00 96.19 70 ARG A C 1
ATOM 557 O O . ARG A 1 70 ? -9.294 -5.859 -0.840 1.00 96.19 70 ARG A O 1
ATOM 564 N N . ILE A 1 71 ? -7.228 -5.536 -0.000 1.00 97.31 71 ILE A N 1
ATOM 565 C CA . ILE A 1 71 ? -6.838 -4.425 -0.869 1.00 97.31 71 ILE A CA 1
ATOM 566 C C . ILE A 1 71 ? -5.741 -4.947 -1.791 1.00 97.31 71 ILE A C 1
ATOM 568 O O . ILE A 1 71 ? -4.763 -5.518 -1.311 1.00 97.31 71 ILE A O 1
ATOM 572 N N . ILE A 1 72 ? -5.916 -4.774 -3.097 1.00 97.81 72 ILE A N 1
ATOM 573 C CA . ILE A 1 72 ? -4.916 -5.108 -4.110 1.00 97.81 72 ILE A CA 1
ATOM 574 C C . ILE A 1 72 ? -4.649 -3.836 -4.906 1.00 97.81 72 ILE A C 1
ATOM 576 O O . ILE A 1 72 ? -5.586 -3.174 -5.353 1.00 97.81 72 ILE A O 1
ATOM 580 N N . VAL A 1 73 ? -3.371 -3.513 -5.075 1.00 98.00 73 VAL A N 1
ATOM 581 C CA . VAL A 1 73 ? -2.895 -2.481 -5.994 1.00 98.00 73 VAL A CA 1
ATOM 582 C C . VAL A 1 73 ? -1.964 -3.174 -6.975 1.00 98.00 73 VAL A C 1
ATOM 584 O O . VAL A 1 73 ? -1.062 -3.896 -6.555 1.00 98.00 73 VAL A O 1
ATOM 587 N N . LYS A 1 74 ? -2.236 -3.020 -8.268 1.00 97.69 74 LYS A N 1
ATOM 588 C CA . LYS A 1 74 ? -1.365 -3.493 -9.346 1.00 97.69 74 LYS A CA 1
ATOM 589 C C . LYS A 1 74 ? -0.892 -2.291 -10.135 1.00 97.69 74 LYS A C 1
ATOM 591 O O . LYS A 1 74 ? -1.706 -1.425 -10.452 1.00 97.69 74 LYS A O 1
ATOM 596 N N . ASP A 1 75 ? 0.380 -2.291 -10.485 1.00 96.75 75 ASP A N 1
ATOM 597 C CA . ASP A 1 75 ? 1.005 -1.262 -11.300 1.00 96.75 75 ASP A CA 1
ATOM 598 C C . ASP A 1 75 ? 1.829 -1.871 -12.438 1.00 96.75 75 ASP A C 1
ATOM 600 O O . ASP A 1 75 ? 2.062 -3.082 -12.497 1.00 96.75 75 ASP A O 1
ATOM 604 N N . ASN A 1 76 ? 2.232 -1.016 -13.372 1.00 95.94 76 ASN A N 1
ATOM 605 C CA . ASN A 1 76 ? 3.139 -1.332 -14.472 1.00 95.94 76 ASN A CA 1
ATOM 606 C C . ASN A 1 76 ? 4.538 -0.711 -14.270 1.00 95.94 76 ASN A C 1
ATOM 608 O O . ASN A 1 76 ? 5.227 -0.409 -15.249 1.00 95.94 76 ASN A O 1
ATOM 612 N N . GLY A 1 77 ? 4.937 -0.483 -13.015 1.00 94.50 77 GLY A N 1
ATOM 613 C CA . GLY A 1 77 ? 6.234 0.058 -12.631 1.00 94.50 77 GLY A CA 1
ATOM 614 C C . GLY A 1 77 ? 7.384 -0.937 -12.796 1.00 94.50 77 GLY A C 1
ATOM 615 O O . GLY A 1 77 ? 7.241 -2.018 -13.368 1.00 94.50 77 GLY A O 1
ATOM 616 N N . TYR A 1 78 ? 8.569 -0.569 -12.300 1.00 92.50 78 TYR A N 1
ATOM 617 C CA . TYR A 1 78 ? 9.785 -1.381 -12.466 1.00 92.50 78 TYR A CA 1
ATOM 618 C C . TYR A 1 78 ? 9.785 -2.693 -11.653 1.00 92.50 78 TYR A C 1
ATOM 620 O O . TYR A 1 78 ? 10.652 -3.540 -11.874 1.00 92.50 78 TYR A O 1
ATOM 628 N N . GLY A 1 79 ? 8.812 -2.872 -10.753 1.00 91.69 79 GLY A N 1
ATOM 629 C CA . GLY A 1 79 ? 8.691 -4.035 -9.875 1.00 91.69 79 GLY A CA 1
ATOM 630 C C . GLY A 1 79 ? 9.747 -4.071 -8.768 1.00 91.69 79 GLY A C 1
ATOM 631 O O . GLY A 1 79 ? 10.552 -3.162 -8.615 1.00 91.69 79 GLY A O 1
ATOM 632 N N . VAL A 1 80 ? 9.762 -5.140 -7.976 1.00 90.06 80 VAL A N 1
ATOM 633 C CA . VAL A 1 80 ? 10.805 -5.384 -6.967 1.00 90.06 80 VAL A CA 1
ATOM 634 C C . VAL A 1 80 ? 11.456 -6.727 -7.300 1.00 90.06 80 VAL A C 1
ATOM 636 O O . VAL A 1 80 ? 10.715 -7.695 -7.460 1.00 90.06 80 VAL A O 1
ATOM 639 N N . PRO A 1 81 ? 12.793 -6.813 -7.449 1.00 91.81 81 PRO A N 1
ATOM 640 C CA . PRO A 1 81 ? 13.470 -8.086 -7.695 1.00 91.81 81 PRO A CA 1
ATOM 641 C C . PRO A 1 81 ? 13.168 -9.106 -6.594 1.00 91.81 81 PRO A C 1
ATOM 643 O O . PRO A 1 81 ? 13.185 -8.745 -5.416 1.00 91.81 81 PRO A O 1
ATOM 646 N N . ASP A 1 82 ? 12.956 -10.371 -6.965 1.00 91.88 82 ASP A N 1
ATOM 647 C CA . ASP A 1 82 ? 12.586 -11.438 -6.024 1.00 91.88 82 ASP A CA 1
ATOM 648 C C . ASP A 1 82 ? 13.608 -11.583 -4.883 1.00 91.88 82 ASP A C 1
ATOM 650 O O . ASP A 1 82 ? 13.233 -11.844 -3.745 1.00 91.88 82 ASP A O 1
ATOM 654 N N . GLU A 1 83 ? 14.897 -11.343 -5.146 1.00 94.81 83 GLU A N 1
ATOM 655 C CA . GLU A 1 83 ? 15.954 -11.417 -4.129 1.00 94.81 83 GLU A CA 1
ATOM 656 C C . GLU A 1 83 ? 15.916 -10.268 -3.107 1.00 94.81 83 GLU A C 1
ATOM 658 O O . GLU A 1 83 ? 16.574 -10.346 -2.069 1.00 94.81 83 GLU A O 1
ATOM 663 N N . GLN A 1 84 ? 15.197 -9.182 -3.406 1.00 90.19 84 GLN A N 1
ATOM 664 C CA . GLN A 1 84 ? 15.022 -8.029 -2.517 1.00 90.19 84 GLN A CA 1
ATOM 665 C C . GLN A 1 84 ? 13.733 -8.103 -1.693 1.00 90.19 84 GLN A C 1
ATOM 667 O O . GLN A 1 84 ? 13.527 -7.254 -0.823 1.00 90.19 84 GLN A O 1
ATOM 672 N N . ILE A 1 85 ? 12.883 -9.102 -1.943 1.00 87.31 85 ILE A N 1
ATOM 673 C CA . ILE A 1 85 ? 11.694 -9.386 -1.143 1.00 87.31 85 ILE A CA 1
ATOM 674 C C . ILE A 1 85 ? 12.131 -10.303 0.019 1.00 87.31 85 ILE A C 1
ATOM 676 O O . ILE A 1 85 ? 12.588 -11.414 -0.250 1.00 87.31 85 ILE A O 1
ATOM 680 N N . PRO A 1 86 ? 12.061 -9.843 1.287 1.00 84.94 86 PRO A N 1
ATOM 681 C CA . PRO A 1 86 ? 12.529 -10.608 2.449 1.00 84.94 86 PRO A CA 1
ATOM 682 C C . PRO A 1 86 ? 11.790 -11.926 2.707 1.00 84.94 86 PRO A C 1
ATOM 684 O O . PRO A 1 86 ? 10.590 -12.025 2.357 1.00 84.94 86 PRO A O 1
#

Nearest PDB structures (foldseek):
  8gym-assembly1_2K  TM=2.437E-01  e=6.488E+00  Tetrahymena thermophila SB210
  4uc8-assembly2_A  TM=3.005E-01  e=8.990E+00  Human respiratory syncytial virus A2

Radius of gyration: 19.01 Å; Cα contacts (8 Å, |Δi|>4): 79; chains: 1; bounding box: 32×20×70 Å

Foldseek 3Di:
DDPDPDDDDDDDPVRVCVVPVVVQQNPDPVSVVVSVVVVLVVVQVVLQVVDPDRDWDWDWDWDDPDVDIDIDIDIPGPDDPPVRPD

Solvent-accessible surface area (backbone atoms only 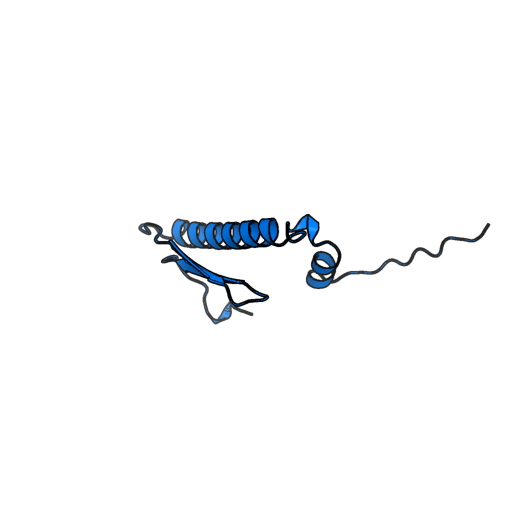— not comparable to full-atom values): 5546 Å² total; per-residue (Å²): 133,84,78,80,83,81,80,89,76,90,72,55,72,70,57,49,46,70,77,41,31,62,84,73,40,52,68,44,72,68,51,27,51,52,43,54,52,50,56,52,49,52,52,40,51,57,34,15,69,80,40,98,81,52,76,84,49,76,49,78,46,80,43,84,68,78,99,46,72,50,77,48,77,48,58,72,34,78,72,76,61,74,90,76,57,131

Mean predicted aligned error: 7.15 Å

pLDDT: mean 88.92, std 9.22, range [53.31, 98.06]

Sequence (86 aa):
MEEANVRFLELGVPEHFQRHKQLAGLDNPAKAGYTTIRELVENALDGCELLRNCRPEIEISVENMGPYYRIIVKDNGYGVPDEQIP